Protein AF-A0A2G3K048-F1 (afdb_monomer_lite)

Sequence (133 aa):
MQGSTDQIQDTGKAQRQYGLIRHYTYLNGDPCLVIRPAVPRLGATAFAVRQDDIWRWRTDVEDVRMVAHAAIKAANVLRLDPTPQTWTQIITVIQDGLDELHTMPPAPKEKRQVVGALEVIANGRRFSKDIYQ

pLDDT: mean 84.22, std 15.59, range [30.95, 96.94]

Structure (mmCIF, N/CA/C/O backbone):
data_AF-A0A2G3K048-F1
#
_entry.id   AF-A0A2G3K048-F1
#
loop_
_atom_site.group_PDB
_atom_site.id
_atom_site.type_symbol
_atom_site.label_atom_id
_atom_site.label_alt_id
_atom_site.label_comp_id
_atom_site.label_asym_id
_atom_site.label_entity_id
_atom_site.label_seq_id
_atom_site.pdbx_PDB_ins_code
_atom_site.Cartn_x
_atom_site.Cartn_y
_atom_site.Cartn_z
_atom_site.occupancy
_atom_site.B_iso_or_equiv
_atom_site.auth_seq_id
_atom_site.auth_comp_id
_atom_site.auth_asym_id
_atom_site.auth_atom_id
_atom_site.pdbx_PDB_model_num
ATOM 1 N N . MET A 1 1 ? -3.244 -26.816 -16.967 1.00 34.56 1 MET A N 1
ATOM 2 C CA . MET A 1 1 ? -3.634 -25.448 -16.566 1.00 34.56 1 MET A CA 1
ATOM 3 C C . MET A 1 1 ? -2.694 -25.014 -15.455 1.00 34.56 1 MET A C 1
ATOM 5 O O . MET A 1 1 ? -2.902 -25.396 -14.314 1.00 34.56 1 MET A O 1
ATOM 9 N N . GLN A 1 2 ? -1.593 -24.348 -15.801 1.00 30.95 2 GLN A N 1
ATOM 10 C CA . GLN A 1 2 ? -0.678 -23.772 -14.813 1.00 30.95 2 GLN A CA 1
ATOM 11 C C . GLN A 1 2 ? -1.227 -22.405 -14.428 1.00 30.95 2 GLN A C 1
ATOM 13 O O . GLN A 1 2 ? -1.381 -21.540 -15.286 1.00 30.95 2 GLN A O 1
ATOM 18 N N . GLY A 1 3 ? -1.599 -22.265 -13.156 1.00 33.00 3 GLY A N 1
ATOM 19 C CA . GLY A 1 3 ? -1.935 -20.976 -12.579 1.00 33.00 3 GLY A CA 1
ATOM 20 C C . GLY A 1 3 ? -0.708 -20.081 -12.660 1.00 33.00 3 GLY A C 1
ATOM 21 O O . GLY A 1 3 ? 0.359 -20.443 -12.169 1.00 33.00 3 GLY A O 1
ATOM 22 N N . SER A 1 4 ? -0.863 -18.941 -13.319 1.00 33.28 4 SER A N 1
ATOM 23 C CA . SER A 1 4 ? 0.033 -17.804 -13.192 1.00 33.28 4 SER A CA 1
ATOM 24 C C . SER A 1 4 ? -0.046 -17.333 -11.744 1.00 33.28 4 SER A C 1
ATOM 26 O O . SER A 1 4 ? -0.945 -16.591 -11.358 1.00 33.28 4 SER A O 1
ATOM 28 N N . THR A 1 5 ? 0.841 -17.868 -10.911 1.00 41.69 5 THR A N 1
ATOM 29 C CA . THR A 1 5 ? 1.112 -17.321 -9.589 1.00 41.69 5 THR A CA 1
ATOM 30 C C . THR A 1 5 ? 1.730 -15.954 -9.834 1.00 41.69 5 THR A C 1
ATOM 32 O O . THR A 1 5 ? 2.894 -15.890 -10.224 1.00 41.69 5 THR A O 1
ATOM 35 N N . ASP A 1 6 ? 0.942 -14.888 -9.681 1.00 43.56 6 ASP A N 1
ATOM 36 C CA . ASP A 1 6 ? 1.437 -13.510 -9.662 1.00 43.56 6 ASP A CA 1
ATOM 37 C C . ASP A 1 6 ? 2.575 -13.449 -8.639 1.00 43.56 6 ASP A C 1
ATOM 39 O O . ASP A 1 6 ? 2.352 -13.476 -7.424 1.00 43.56 6 ASP A O 1
ATOM 43 N N . GLN A 1 7 ? 3.818 -13.489 -9.122 1.00 45.97 7 GLN A N 1
ATOM 44 C CA . GLN A 1 7 ? 4.982 -13.449 -8.255 1.00 45.97 7 GLN A CA 1
ATOM 45 C C . GLN A 1 7 ? 5.124 -12.024 -7.734 1.00 45.97 7 GLN A C 1
ATOM 47 O O . GLN A 1 7 ? 5.547 -11.118 -8.444 1.00 45.97 7 GLN A O 1
ATOM 52 N N . ILE A 1 8 ? 4.744 -11.841 -6.473 1.00 53.62 8 ILE A N 1
ATOM 53 C CA . ILE A 1 8 ? 4.979 -10.621 -5.707 1.00 53.62 8 ILE A CA 1
ATOM 54 C C . ILE A 1 8 ? 6.490 -10.536 -5.455 1.00 53.62 8 ILE A C 1
ATOM 56 O O . ILE A 1 8 ? 7.019 -11.195 -4.559 1.00 53.62 8 ILE A O 1
ATOM 60 N N . GLN A 1 9 ? 7.204 -9.767 -6.275 1.00 54.72 9 GLN A N 1
ATOM 61 C CA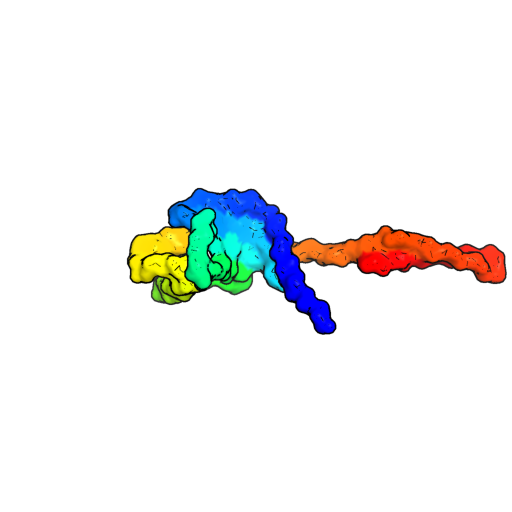 . GLN A 1 9 ? 8.623 -9.486 -6.061 1.00 54.72 9 GLN A CA 1
ATOM 62 C C . GLN A 1 9 ? 8.741 -8.357 -5.029 1.00 54.72 9 GLN A C 1
ATOM 64 O O . GLN A 1 9 ? 8.478 -7.201 -5.353 1.00 54.72 9 GLN A O 1
ATOM 69 N N . ASP A 1 10 ? 9.040 -8.684 -3.769 1.00 58.44 10 ASP A N 1
ATOM 70 C CA . ASP A 1 10 ? 9.205 -7.693 -2.694 1.00 58.44 10 ASP A CA 1
ATOM 71 C C . ASP A 1 10 ? 10.516 -6.921 -2.898 1.00 58.44 10 ASP A C 1
ATOM 73 O O . ASP A 1 10 ? 11.603 -7.506 -2.920 1.00 58.44 10 ASP A O 1
ATOM 77 N N . THR A 1 11 ? 10.413 -5.611 -3.103 1.00 61.44 11 THR A N 1
ATOM 78 C CA . THR A 1 11 ? 11.558 -4.740 -3.398 1.00 61.44 11 THR A CA 1
ATOM 79 C C . THR A 1 11 ? 12.064 -3.962 -2.188 1.00 61.44 11 THR A C 1
ATOM 81 O O . THR A 1 11 ? 13.068 -3.261 -2.318 1.00 61.44 11 THR A O 1
ATOM 84 N N . GLY A 1 12 ? 11.410 -4.049 -1.021 1.00 62.88 12 GLY A N 1
ATOM 85 C CA . GLY A 1 12 ? 11.693 -3.166 0.116 1.00 62.88 12 GLY A CA 1
ATOM 86 C C . GLY A 1 12 ? 11.685 -3.847 1.485 1.00 62.88 12 GLY A C 1
ATOM 87 O O . GLY A 1 12 ? 11.224 -4.968 1.668 1.00 62.88 12 GLY A O 1
ATOM 88 N N . LYS A 1 13 ? 12.194 -3.145 2.508 1.00 75.56 13 LYS A N 1
ATOM 89 C CA . LYS A 1 13 ? 12.013 -3.575 3.903 1.00 75.56 13 LYS A CA 1
ATOM 90 C C . LYS A 1 13 ? 10.569 -3.315 4.312 1.00 75.56 13 LYS A C 1
ATOM 92 O O . LYS A 1 13 ? 10.138 -2.166 4.343 1.00 75.56 13 LYS A O 1
ATOM 97 N N . ALA A 1 14 ? 9.854 -4.367 4.695 1.00 86.31 14 ALA A N 1
ATOM 98 C CA . ALA A 1 14 ? 8.527 -4.235 5.275 1.00 86.31 14 ALA A CA 1
ATOM 99 C C . ALA A 1 14 ? 8.556 -3.332 6.526 1.00 86.31 14 ALA A C 1
ATOM 101 O O . ALA A 1 14 ? 9.335 -3.556 7.457 1.00 86.31 14 ALA A O 1
ATOM 102 N N . GLN A 1 15 ? 7.689 -2.324 6.558 1.00 92.25 15 GLN A N 1
ATOM 103 C CA . GLN A 1 15 ? 7.535 -1.389 7.669 1.00 92.25 15 GLN A CA 1
ATOM 104 C C . GLN A 1 15 ? 6.233 -1.670 8.412 1.00 92.25 15 GLN A C 1
ATOM 106 O O . GLN A 1 15 ? 5.210 -1.978 7.801 1.00 92.25 15 GLN A O 1
ATOM 111 N N . ARG A 1 16 ? 6.260 -1.581 9.744 1.00 94.06 16 ARG A N 1
ATOM 112 C CA . ARG A 1 16 ? 5.095 -1.849 10.593 1.00 94.06 16 ARG A CA 1
ATOM 113 C C . ARG A 1 16 ? 4.634 -0.572 11.286 1.00 94.06 16 ARG A C 1
ATOM 115 O O . ARG A 1 16 ? 5.413 0.040 12.009 1.00 94.06 16 ARG A O 1
ATOM 122 N N . GLN A 1 17 ? 3.360 -0.228 11.132 1.00 95.31 17 GLN A N 1
ATOM 123 C CA . GLN A 1 17 ? 2.751 0.978 11.700 1.00 95.31 17 GLN A CA 1
ATOM 124 C C . GLN A 1 17 ? 1.264 0.720 11.979 1.00 95.31 17 GLN A C 1
ATOM 126 O O . GLN A 1 17 ? 0.594 0.078 11.178 1.00 95.31 17 GLN A O 1
ATOM 131 N N . TYR A 1 18 ? 0.746 1.150 13.136 1.00 95.81 18 TYR A N 1
ATOM 132 C CA . TYR A 1 18 ? -0.668 0.977 13.540 1.00 95.81 18 TYR A CA 1
ATOM 133 C C . TYR A 1 18 ? -1.231 -0.454 13.404 1.00 95.81 18 TYR A C 1
ATOM 135 O O . TYR A 1 18 ? -2.405 -0.657 13.117 1.00 95.81 18 TYR A O 1
ATOM 143 N N . GLY A 1 19 ? -0.392 -1.478 13.593 1.00 94.88 19 GLY A N 1
ATOM 144 C CA . GLY A 1 19 ? -0.812 -2.874 13.415 1.00 94.88 19 GLY A CA 1
ATOM 145 C C . GLY A 1 19 ? -0.970 -3.310 11.952 1.00 94.88 19 GLY A C 1
ATOM 146 O O . GLY A 1 19 ? -1.433 -4.424 11.707 1.00 94.88 19 GLY A O 1
ATOM 147 N N . LEU A 1 20 ? -0.536 -2.487 11.000 1.00 96.81 20 LEU A N 1
ATOM 148 C CA . LEU A 1 20 ? -0.407 -2.793 9.580 1.00 96.81 20 LEU A CA 1
ATOM 149 C C . LEU A 1 20 ? 1.061 -3.010 9.215 1.00 96.81 20 LEU A C 1
ATOM 151 O O . LEU A 1 20 ? 1.965 -2.465 9.848 1.00 96.81 20 LEU A O 1
ATOM 155 N N . ILE A 1 21 ? 1.282 -3.827 8.194 1.00 95.81 21 ILE A N 1
ATOM 156 C CA . ILE A 1 21 ? 2.563 -3.987 7.516 1.00 95.81 21 ILE A CA 1
ATOM 157 C C . ILE A 1 21 ? 2.420 -3.391 6.126 1.00 95.81 21 ILE A C 1
ATOM 159 O O . ILE A 1 21 ? 1.494 -3.750 5.401 1.00 95.81 21 ILE A O 1
ATOM 163 N N . ARG A 1 22 ? 3.358 -2.522 5.772 1.00 95.50 22 ARG A N 1
ATOM 164 C CA . ARG A 1 22 ? 3.507 -1.866 4.480 1.00 95.50 22 ARG A CA 1
ATOM 165 C C . ARG A 1 22 ? 4.788 -2.354 3.813 1.00 95.50 22 ARG A C 1
ATOM 167 O O . ARG A 1 22 ? 5.821 -2.428 4.471 1.00 95.50 22 ARG A O 1
ATOM 174 N N . HIS A 1 23 ? 4.726 -2.687 2.536 1.00 94.75 23 HIS A N 1
ATOM 175 C CA . HIS A 1 23 ? 5.889 -3.056 1.728 1.00 94.75 23 HIS A CA 1
ATOM 176 C C . HIS A 1 23 ? 5.635 -2.693 0.265 1.00 94.75 23 HIS A C 1
ATOM 178 O O . HIS A 1 23 ? 4.500 -2.384 -0.106 1.00 94.75 23 HIS A O 1
ATOM 184 N N . TYR A 1 24 ? 6.688 -2.728 -0.544 1.00 94.44 24 TYR A N 1
ATOM 185 C CA . TYR A 1 24 ? 6.636 -2.365 -1.954 1.00 94.44 24 TYR A CA 1
ATOM 186 C C . TYR A 1 24 ? 6.891 -3.587 -2.815 1.00 94.44 24 TYR A C 1
ATOM 188 O O . TYR A 1 24 ? 7.736 -4.421 -2.497 1.00 94.44 24 TYR A O 1
ATOM 196 N N . THR A 1 25 ? 6.159 -3.692 -3.911 1.00 92.81 25 THR A N 1
ATOM 197 C CA . THR A 1 25 ? 6.282 -4.815 -4.831 1.00 92.81 25 THR A CA 1
ATOM 198 C C . THR A 1 25 ? 5.850 -4.416 -6.232 1.00 92.81 25 THR A C 1
ATOM 200 O O . THR A 1 25 ? 5.385 -3.298 -6.449 1.00 92.81 25 THR A O 1
ATOM 203 N N . TYR A 1 26 ? 5.968 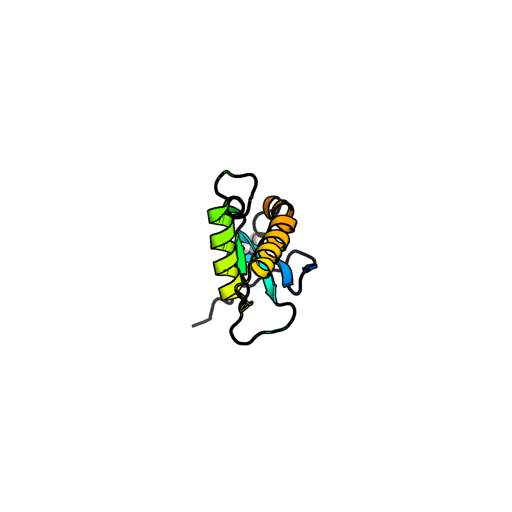-5.341 -7.175 1.00 91.00 26 TYR A N 1
ATOM 204 C CA . TYR A 1 26 ? 5.387 -5.218 -8.500 1.00 91.00 26 TYR A CA 1
ATOM 205 C C . TYR A 1 26 ? 4.187 -6.151 -8.628 1.00 91.00 26 TYR A C 1
ATOM 207 O O . TYR A 1 26 ? 4.298 -7.347 -8.362 1.00 91.00 26 TYR A O 1
ATOM 215 N N . LEU A 1 27 ? 3.052 -5.617 -9.073 1.00 87.25 27 LEU A N 1
ATOM 216 C CA . LEU A 1 27 ? 1.899 -6.415 -9.488 1.00 87.25 27 LEU A CA 1
ATOM 217 C C . LEU A 1 27 ? 1.778 -6.296 -11.003 1.00 87.25 27 LEU A C 1
ATOM 219 O O . LEU A 1 27 ? 1.575 -5.202 -11.517 1.00 87.25 27 LEU A O 1
ATOM 223 N N . ASN A 1 28 ? 1.940 -7.407 -11.724 1.00 85.31 28 ASN A N 1
ATOM 224 C CA . ASN A 1 28 ? 1.942 -7.428 -13.195 1.00 85.31 28 ASN A CA 1
ATOM 225 C C . ASN A 1 28 ? 2.951 -6.460 -13.842 1.00 85.31 28 ASN A C 1
ATOM 227 O O . ASN A 1 28 ? 2.735 -5.972 -14.946 1.00 85.31 28 ASN A O 1
ATOM 231 N N . GLY A 1 29 ? 4.066 -6.195 -13.157 1.00 84.25 29 GLY A N 1
ATOM 232 C CA . GLY A 1 29 ? 5.101 -5.264 -13.609 1.00 84.25 29 GLY A CA 1
ATOM 233 C C . GLY A 1 29 ? 4.918 -3.816 -13.138 1.00 84.25 29 GLY A C 1
ATOM 234 O O . GLY A 1 29 ? 5.866 -3.035 -13.238 1.00 84.25 29 GLY A O 1
ATOM 235 N N . ASP A 1 30 ? 3.759 -3.479 -12.567 1.00 89.12 30 ASP A N 1
ATOM 236 C CA . ASP A 1 30 ? 3.455 -2.131 -12.084 1.00 89.12 30 ASP A CA 1
ATOM 237 C C . ASP A 1 30 ? 3.903 -1.954 -10.626 1.00 89.12 30 ASP A C 1
ATOM 239 O O . ASP A 1 30 ? 3.564 -2.794 -9.780 1.00 89.12 30 ASP A O 1
ATOM 243 N N . PRO A 1 31 ? 4.620 -0.866 -10.283 1.00 94.38 31 PRO A N 1
ATOM 244 C CA . PRO A 1 31 ? 5.008 -0.592 -8.905 1.00 94.38 31 PRO A CA 1
ATOM 245 C C . PRO A 1 31 ? 3.782 -0.397 -8.012 1.00 94.38 31 PRO A C 1
ATOM 247 O O . PRO A 1 31 ? 2.842 0.335 -8.343 1.00 94.38 31 PRO A O 1
ATOM 250 N N . CYS A 1 32 ? 3.794 -1.065 -6.864 1.00 95.56 32 CYS A N 1
ATOM 251 C CA . CYS A 1 32 ? 2.679 -1.118 -5.935 1.00 95.56 32 CYS A CA 1
ATOM 252 C C . CYS A 1 32 ? 3.148 -0.981 -4.487 1.00 95.56 32 CYS A C 1
ATOM 254 O O . CYS A 1 32 ? 4.078 -1.655 -4.043 1.00 95.56 32 CYS A O 1
ATOM 256 N N . LEU A 1 33 ? 2.416 -0.175 -3.724 1.00 96.38 33 LEU A N 1
ATOM 257 C CA . LEU A 1 33 ? 2.457 -0.151 -2.271 1.00 96.38 33 LEU A CA 1
ATOM 258 C C . LEU A 1 33 ? 1.400 -1.109 -1.734 1.00 96.38 33 LEU A C 1
ATOM 260 O O . LEU A 1 33 ? 0.212 -0.937 -2.001 1.00 96.38 33 LEU A O 1
ATOM 264 N N . VAL A 1 34 ? 1.808 -2.097 -0.947 1.00 96.31 34 VAL A N 1
ATOM 265 C CA . VAL A 1 34 ? 0.900 -3.107 -0.404 1.00 96.31 34 VAL A CA 1
ATOM 266 C C . VAL A 1 34 ? 0.852 -3.010 1.113 1.00 96.31 34 VAL A C 1
ATOM 268 O O . VAL A 1 34 ? 1.877 -3.110 1.796 1.00 96.31 34 VAL A O 1
ATOM 271 N N . ILE A 1 35 ? -0.362 -2.875 1.648 1.00 96.81 35 ILE A N 1
ATOM 272 C CA . ILE A 1 35 ? -0.637 -2.929 3.083 1.00 96.81 35 ILE A CA 1
ATOM 273 C C . ILE A 1 35 ? -1.409 -4.197 3.450 1.00 96.81 35 ILE A C 1
ATOM 275 O O . ILE A 1 35 ? -2.270 -4.670 2.708 1.00 96.81 35 ILE A O 1
ATOM 279 N N . ARG A 1 36 ? -1.116 -4.755 4.623 1.00 95.88 36 ARG A N 1
ATOM 280 C CA . ARG A 1 36 ? -1.820 -5.917 5.187 1.00 95.88 36 ARG A CA 1
ATOM 281 C C . ARG A 1 36 ? -1.832 -5.870 6.715 1.00 95.88 36 ARG A C 1
ATOM 283 O O . ARG A 1 36 ? -0.960 -5.224 7.296 1.00 95.88 36 ARG A O 1
ATOM 290 N N . PRO A 1 37 ? -2.747 -6.576 7.398 1.00 96.44 37 PRO A N 1
ATOM 291 C CA . PRO A 1 37 ? -2.696 -6.689 8.850 1.00 96.44 37 PRO A CA 1
ATOM 292 C C . PRO A 1 37 ? -1.387 -7.348 9.309 1.00 96.44 37 PRO A C 1
ATOM 294 O O . PRO A 1 37 ? -0.918 -8.321 8.711 1.00 96.44 37 PRO A O 1
ATOM 297 N N . ALA A 1 38 ? -0.792 -6.831 10.385 1.00 94.88 38 ALA A N 1
ATOM 298 C CA . ALA A 1 38 ? 0.405 -7.421 10.981 1.00 94.88 38 ALA A CA 1
ATOM 299 C C . ALA A 1 38 ? 0.112 -8.767 11.657 1.00 94.88 38 ALA A C 1
ATOM 301 O O . ALA A 1 38 ? 0.981 -9.632 11.713 1.00 94.88 38 ALA A O 1
ATOM 302 N N . VAL A 1 39 ? -1.111 -8.930 12.164 1.00 93.12 39 VAL A N 1
ATOM 303 C CA . VAL A 1 39 ? -1.621 -10.183 12.724 1.00 93.12 39 VAL A CA 1
ATOM 304 C C . VAL A 1 39 ? -2.631 -10.763 11.733 1.00 93.12 39 VAL A C 1
ATOM 306 O O . VAL A 1 39 ? -3.531 -10.023 11.327 1.00 93.12 39 VAL A O 1
ATOM 309 N N . PRO A 1 40 ? -2.514 -12.044 11.339 1.00 89.69 40 PRO A N 1
ATOM 310 C CA . PRO A 1 40 ? -3.470 -12.682 10.441 1.00 89.69 40 PRO A CA 1
ATOM 311 C C . PRO A 1 40 ? -4.914 -12.545 10.934 1.00 89.69 40 PRO A C 1
ATOM 313 O O . PRO A 1 40 ? -5.205 -12.748 12.112 1.00 89.69 40 PRO A O 1
ATOM 316 N N . ARG A 1 41 ? -5.824 -12.213 10.016 1.00 91.62 41 ARG A N 1
ATOM 317 C CA . ARG A 1 41 ? -7.269 -12.113 10.255 1.00 91.62 41 ARG A CA 1
ATOM 318 C C . ARG A 1 41 ? -7.999 -12.975 9.231 1.00 91.62 41 ARG A C 1
ATOM 320 O O . ARG A 1 41 ? -7.654 -12.950 8.050 1.00 91.62 41 ARG A O 1
ATOM 327 N N . LEU A 1 42 ? -9.002 -13.735 9.670 1.00 92.38 42 LEU A N 1
ATOM 328 C CA . LEU A 1 42 ? -9.766 -14.609 8.779 1.00 92.38 42 LEU A CA 1
ATOM 329 C C . LEU A 1 42 ? -10.483 -13.782 7.701 1.00 92.38 42 LEU A C 1
ATOM 331 O O . LEU A 1 42 ? -11.211 -12.842 8.011 1.00 92.38 42 LEU A O 1
ATOM 335 N N . GLY A 1 43 ? -10.265 -14.134 6.433 1.00 90.69 43 GLY A N 1
ATOM 336 C CA . GLY A 1 43 ? -10.888 -13.453 5.294 1.00 90.69 43 GLY A CA 1
ATOM 337 C C . GLY A 1 43 ? -10.383 -12.029 5.036 1.00 90.69 43 GLY A C 1
ATOM 338 O O . GLY A 1 43 ? -11.003 -11.320 4.241 1.00 90.69 43 GLY A O 1
ATOM 339 N N . ALA A 1 44 ? -9.306 -11.601 5.704 1.00 93.56 44 ALA A N 1
ATOM 340 C CA . ALA A 1 44 ? -8.571 -10.399 5.333 1.00 93.56 44 ALA A CA 1
ATOM 341 C C . ALA A 1 44 ? -7.617 -10.710 4.184 1.00 93.56 44 ALA A C 1
ATOM 343 O O . ALA A 1 44 ? -6.980 -11.763 4.159 1.00 93.56 44 ALA A O 1
ATOM 344 N N . THR A 1 45 ? -7.492 -9.768 3.260 1.00 92.75 45 THR A N 1
ATOM 345 C CA . THR A 1 45 ? -6.479 -9.813 2.206 1.00 92.75 45 THR A CA 1
ATOM 346 C C . THR A 1 45 ? -5.704 -8.503 2.176 1.00 92.75 45 THR A C 1
ATOM 348 O O . THR A 1 45 ? -6.090 -7.523 2.818 1.00 92.75 45 THR A O 1
ATOM 351 N N . ALA A 1 46 ? -4.569 -8.505 1.489 1.00 94.50 46 ALA A N 1
ATOM 352 C CA . ALA A 1 46 ? -3.773 -7.306 1.316 1.00 94.50 46 ALA A CA 1
ATOM 353 C C . ALA A 1 46 ? -4.514 -6.285 0.438 1.00 94.50 46 ALA A C 1
ATOM 355 O O . ALA A 1 46 ? -5.303 -6.643 -0.438 1.00 94.50 46 ALA A O 1
ATOM 356 N N . PHE A 1 47 ? -4.240 -5.008 0.669 1.00 96.44 47 PHE A N 1
ATOM 357 C CA . PHE A 1 47 ? -4.727 -3.912 -0.152 1.00 96.44 47 PHE A CA 1
ATOM 358 C C . PHE A 1 47 ? -3.539 -3.259 -0.856 1.00 96.44 47 PHE A C 1
ATOM 360 O O . PHE A 1 47 ? -2.550 -2.920 -0.206 1.00 96.44 47 PHE A O 1
ATOM 367 N N . ALA A 1 48 ? -3.635 -3.099 -2.174 1.00 95.75 48 ALA A N 1
ATOM 368 C CA . ALA A 1 48 ? -2.572 -2.551 -3.004 1.00 95.75 48 ALA A CA 1
ATOM 369 C C . ALA A 1 48 ? -2.962 -1.178 -3.563 1.00 95.75 48 ALA A C 1
ATOM 371 O O . ALA A 1 48 ? -4.079 -0.983 -4.045 1.00 95.75 48 ALA A O 1
ATOM 372 N N . VAL A 1 49 ? -2.016 -0.245 -3.529 1.00 96.44 49 VAL A N 1
ATOM 373 C CA . VAL A 1 49 ? -2.072 1.050 -4.206 1.00 96.44 49 VAL A CA 1
ATOM 374 C C . VAL A 1 49 ? -1.042 1.016 -5.323 1.00 96.44 49 VAL A C 1
ATOM 376 O O . VAL A 1 49 ? 0.150 0.873 -5.058 1.00 96.44 49 VAL A O 1
ATOM 379 N N . ARG A 1 50 ? -1.499 1.125 -6.570 1.00 94.94 50 ARG A N 1
ATOM 380 C CA . ARG A 1 50 ? -0.612 1.210 -7.736 1.00 94.94 50 ARG A CA 1
ATOM 381 C C . ARG A 1 50 ? -0.033 2.616 -7.852 1.00 94.94 50 ARG A C 1
ATOM 383 O O . ARG A 1 50 ? -0.689 3.578 -7.450 1.00 94.94 50 ARG A O 1
ATOM 390 N N . GLN A 1 51 ? 1.148 2.741 -8.448 1.00 94.88 51 GLN A N 1
ATOM 391 C CA . GLN A 1 51 ? 1.802 4.033 -8.686 1.00 94.88 51 GLN A CA 1
ATOM 392 C C . GLN A 1 51 ? 0.896 5.025 -9.445 1.00 94.88 51 GLN A C 1
ATOM 394 O O . GLN A 1 51 ? 0.784 6.185 -9.053 1.00 94.88 51 GLN A O 1
ATOM 399 N N . ASP A 1 52 ? 0.144 4.553 -10.443 1.00 93.00 52 ASP A N 1
ATOM 400 C CA . ASP A 1 52 ? -0.813 5.376 -11.207 1.00 93.00 52 ASP A CA 1
ATOM 401 C C . ASP A 1 52 ? -2.019 5.868 -10.387 1.00 93.00 52 ASP A C 1
ATOM 403 O O . ASP A 1 52 ? -2.734 6.781 -10.801 1.00 93.00 52 ASP A O 1
ATOM 407 N N . ASP A 1 53 ? -2.269 5.271 -9.220 1.00 92.81 53 ASP A N 1
ATOM 408 C CA . ASP A 1 53 ? -3.392 5.589 -8.336 1.00 92.81 53 ASP A CA 1
ATOM 409 C C . ASP A 1 53 ? -2.969 6.445 -7.119 1.00 92.81 53 ASP A C 1
ATOM 411 O O . ASP A 1 53 ? -3.804 6.731 -6.257 1.00 92.81 53 ASP A O 1
ATOM 415 N N . ILE A 1 54 ? -1.707 6.906 -7.049 1.00 92.94 54 ILE A N 1
ATOM 416 C CA . ILE A 1 54 ? -1.174 7.751 -5.954 1.00 92.94 54 ILE A CA 1
ATOM 417 C C . ILE A 1 54 ? -2.050 8.982 -5.701 1.00 92.94 54 ILE A C 1
ATOM 419 O O . ILE A 1 54 ? -2.329 9.330 -4.553 1.00 92.94 54 ILE A O 1
ATOM 423 N N . TRP A 1 55 ? -2.523 9.630 -6.768 1.00 88.88 55 TRP A N 1
ATOM 424 C CA . TRP A 1 55 ? -3.331 10.850 -6.692 1.00 88.88 55 TRP A CA 1
ATOM 425 C C . TRP A 1 55 ? -4.611 10.678 -5.860 1.00 88.88 55 TRP A C 1
ATOM 427 O O . TRP A 1 55 ? -5.082 11.644 -5.268 1.00 88.88 55 TRP A O 1
ATOM 437 N N . ARG A 1 56 ? -5.150 9.454 -5.748 1.00 89.62 56 ARG A N 1
ATOM 438 C CA . ARG A 1 56 ? -6.355 9.154 -4.948 1.00 89.62 56 ARG A CA 1
ATOM 439 C C . ARG A 1 56 ? -6.126 9.214 -3.443 1.00 89.62 56 ARG A C 1
ATOM 441 O O . ARG A 1 56 ? -7.096 9.219 -2.690 1.00 89.62 56 ARG A O 1
ATOM 448 N N . TRP A 1 57 ? -4.868 9.194 -3.017 1.00 91.44 57 TRP A N 1
ATOM 449 C CA . TRP A 1 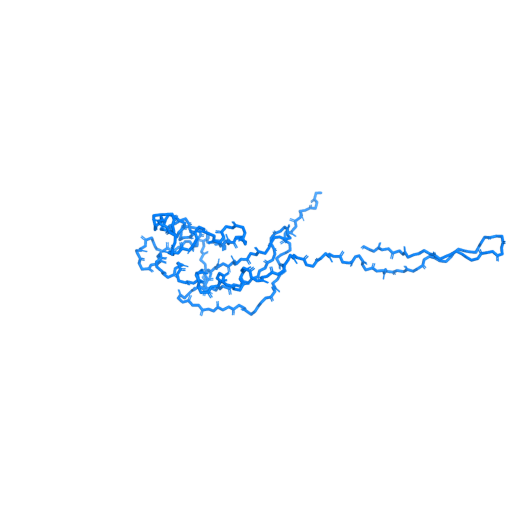57 ? -4.455 9.130 -1.614 1.00 91.44 57 TRP A CA 1
ATOM 450 C C . TRP A 1 57 ? -3.814 10.424 -1.120 1.00 91.44 57 TRP A C 1
ATOM 452 O O . TRP A 1 57 ? -3.515 10.559 0.067 1.00 91.44 57 TRP A O 1
ATOM 462 N N . ARG A 1 58 ? -3.632 11.388 -2.019 1.00 85.38 58 ARG A N 1
ATOM 463 C CA . ARG A 1 58 ? -3.098 12.707 -1.719 1.00 85.38 58 ARG A CA 1
ATOM 464 C C . ARG A 1 58 ? -4.190 13.600 -1.125 1.00 85.38 58 ARG A C 1
ATOM 466 O O . ARG A 1 58 ? -5.233 13.805 -1.735 1.00 85.38 58 ARG A O 1
ATOM 473 N N . THR A 1 59 ? -3.963 14.109 0.084 1.00 76.62 59 THR A N 1
ATOM 474 C CA . THR A 1 59 ? -4.900 15.003 0.798 1.00 76.62 59 THR A CA 1
ATOM 475 C C . THR A 1 59 ? -4.689 16.483 0.498 1.00 76.62 59 THR A C 1
ATOM 477 O O . THR A 1 59 ? -5.481 17.301 0.950 1.00 76.62 59 THR A O 1
ATOM 480 N N . ASP A 1 60 ? -3.635 16.835 -0.240 1.00 76.12 60 ASP A N 1
ATOM 481 C CA . ASP A 1 60 ? -3.408 18.183 -0.774 1.00 76.12 60 ASP A CA 1
ATOM 482 C C . ASP A 1 60 ? -4.240 18.466 -2.041 1.00 76.12 60 ASP A C 1
ATOM 484 O O . ASP A 1 60 ? -4.254 19.592 -2.530 1.00 76.12 60 ASP A O 1
ATOM 488 N N . VAL A 1 61 ? -4.964 17.463 -2.551 1.00 63.00 61 VAL A N 1
ATOM 489 C CA . VAL A 1 61 ? -5.902 17.576 -3.676 1.00 63.00 61 VAL A CA 1
ATOM 490 C C . VAL A 1 61 ? -7.319 17.833 -3.144 1.00 63.00 61 VAL A C 1
ATOM 492 O O . VAL A 1 61 ? -7.713 17.275 -2.123 1.00 63.00 61 VAL A O 1
ATOM 495 N N . GLU A 1 62 ? -8.100 18.663 -3.843 1.00 61.28 62 GLU A N 1
ATOM 496 C CA . GLU A 1 62 ? -9.363 19.271 -3.375 1.00 61.28 62 GLU A CA 1
ATOM 497 C C . GLU A 1 62 ? -10.481 18.305 -2.909 1.00 61.28 62 GLU A C 1
ATOM 499 O O . GLU A 1 62 ? -11.455 18.764 -2.310 1.00 61.28 62 GLU A O 1
ATOM 504 N N . ASP A 1 63 ? -10.379 16.984 -3.118 1.00 75.56 63 ASP A N 1
ATOM 505 C CA . ASP A 1 63 ? -11.445 16.032 -2.766 1.00 75.56 63 ASP A CA 1
ATOM 506 C C . ASP A 1 63 ? -11.065 15.030 -1.664 1.00 75.56 63 ASP A C 1
ATOM 508 O O . ASP A 1 63 ? -10.855 13.834 -1.885 1.00 75.56 63 ASP A O 1
ATOM 512 N N . VAL A 1 64 ? -11.080 15.512 -0.419 1.00 79.69 64 VAL A N 1
ATOM 513 C CA . VAL A 1 64 ? -10.898 14.706 0.807 1.00 79.69 64 VAL A CA 1
ATOM 514 C C . VAL A 1 64 ? -11.876 13.520 0.882 1.00 79.69 64 VAL A C 1
ATOM 516 O O . VAL A 1 64 ? -11.569 12.485 1.483 1.00 79.69 64 VAL A O 1
ATOM 519 N N . ARG A 1 65 ? -13.050 13.619 0.241 1.00 84.75 65 ARG A N 1
ATOM 520 C CA . ARG A 1 65 ? -14.044 12.533 0.236 1.00 84.75 65 ARG A CA 1
ATOM 521 C C . ARG A 1 65 ? -13.537 11.324 -0.540 1.00 84.75 65 ARG A C 1
ATOM 523 O O . ARG A 1 65 ? -13.834 10.197 -0.147 1.00 84.75 65 ARG A O 1
ATOM 530 N N . MET A 1 66 ? -12.741 11.524 -1.592 1.00 86.94 66 MET A N 1
ATOM 531 C CA . MET A 1 66 ? -12.155 10.418 -2.355 1.00 86.94 66 MET A CA 1
ATOM 532 C C . MET A 1 66 ? -11.212 9.577 -1.497 1.00 86.94 66 MET A C 1
ATOM 534 O O . MET A 1 66 ? -11.334 8.348 -1.483 1.00 86.94 66 MET A O 1
ATOM 538 N N . VAL A 1 67 ? -10.338 10.236 -0.733 1.00 90.94 67 VAL A N 1
ATOM 539 C CA . VAL A 1 67 ? -9.399 9.575 0.185 1.00 90.94 67 VAL A CA 1
ATOM 540 C C . VAL A 1 67 ? -10.168 8.786 1.248 1.00 90.94 67 VAL A C 1
ATOM 542 O O . VAL A 1 67 ? -9.880 7.612 1.487 1.00 90.94 67 VAL A O 1
ATOM 545 N N . ALA A 1 68 ? -11.211 9.384 1.832 1.00 89.75 68 ALA A N 1
ATOM 546 C CA . ALA A 1 68 ? -12.061 8.710 2.812 1.00 89.75 68 ALA A CA 1
ATOM 547 C C . ALA A 1 68 ? -12.752 7.465 2.223 1.00 89.75 68 ALA A C 1
ATOM 549 O O . ALA A 1 68 ? -12.721 6.388 2.823 1.00 89.75 68 ALA A O 1
ATOM 550 N N . HIS A 1 69 ? -13.323 7.566 1.018 1.00 90.88 69 HIS A N 1
ATOM 551 C CA . HIS A 1 69 ? -13.935 6.424 0.333 1.00 90.88 69 HIS A CA 1
ATOM 552 C C . HIS A 1 69 ? -12.926 5.306 0.031 1.00 90.88 69 HIS A C 1
ATOM 554 O O . HIS A 1 69 ? -13.268 4.124 0.147 1.00 90.88 69 HIS A O 1
ATOM 560 N N . ALA A 1 70 ? -11.692 5.652 -0.342 1.00 92.88 70 ALA A N 1
ATOM 561 C CA . ALA A 1 70 ? -10.626 4.681 -0.562 1.00 92.88 70 ALA A CA 1
ATOM 562 C C . ALA A 1 70 ? -10.222 3.979 0.747 1.00 92.88 70 ALA A C 1
ATOM 564 O O . ALA A 1 70 ? -10.105 2.751 0.773 1.00 92.88 70 ALA A O 1
ATOM 565 N N . ALA A 1 71 ? -10.115 4.724 1.851 1.00 94.88 71 ALA A N 1
ATOM 566 C CA . ALA A 1 71 ? -9.806 4.185 3.174 1.00 94.88 71 ALA A CA 1
ATOM 567 C C . ALA A 1 71 ? -10.890 3.225 3.692 1.00 94.88 71 ALA A C 1
ATOM 569 O O . ALA A 1 71 ? -10.564 2.166 4.227 1.00 94.88 71 ALA A O 1
ATOM 570 N N . ILE A 1 72 ? -12.172 3.535 3.467 1.00 95.12 72 ILE A N 1
ATOM 571 C CA . ILE A 1 72 ? -13.293 2.641 3.808 1.00 95.12 72 ILE A CA 1
ATOM 572 C C . ILE A 1 72 ? -13.186 1.318 3.037 1.00 95.12 72 ILE A C 1
ATOM 574 O O . ILE A 1 72 ? -13.338 0.240 3.616 1.00 95.12 72 ILE A O 1
ATOM 578 N N . LYS A 1 73 ? -12.889 1.375 1.732 1.00 94.50 73 LYS A N 1
ATOM 579 C CA . LYS A 1 73 ? -12.695 0.166 0.915 1.00 94.50 73 LYS A CA 1
ATOM 580 C C . LYS A 1 73 ? -11.518 -0.665 1.422 1.00 94.50 73 LYS A C 1
ATOM 582 O O . LYS A 1 73 ? -11.666 -1.875 1.585 1.00 94.50 73 LYS A O 1
ATOM 587 N N . ALA A 1 74 ? -10.388 -0.027 1.715 1.00 95.81 74 ALA A N 1
ATOM 588 C CA . ALA A 1 74 ? -9.223 -0.701 2.274 1.00 95.81 74 ALA A CA 1
ATOM 589 C C . ALA A 1 74 ? -9.540 -1.353 3.632 1.00 95.81 74 ALA A C 1
ATOM 591 O O . ALA A 1 74 ? -9.220 -2.523 3.826 1.00 95.81 74 ALA A O 1
ATOM 592 N N . ALA A 1 75 ? -10.243 -0.663 4.536 1.00 96.69 75 ALA A N 1
ATOM 593 C CA . ALA A 1 75 ? -10.642 -1.216 5.833 1.00 96.69 75 ALA A CA 1
ATOM 594 C C . ALA A 1 75 ? -11.483 -2.497 5.688 1.00 96.69 75 ALA A C 1
ATOM 596 O O . ALA A 1 75 ? -11.230 -3.482 6.383 1.00 96.69 75 ALA A O 1
ATOM 597 N N . ASN A 1 76 ? -12.420 -2.517 4.733 1.00 95.88 76 ASN A N 1
ATOM 598 C CA . ASN A 1 76 ? -13.243 -3.694 4.441 1.00 95.88 76 ASN A CA 1
ATOM 599 C C . ASN A 1 76 ? -12.406 -4.879 3.932 1.00 95.88 76 ASN A C 1
ATOM 601 O O . ASN A 1 76 ? -12.602 -6.010 4.379 1.00 95.88 76 ASN A O 1
ATOM 605 N N . VAL A 1 77 ? -11.456 -4.622 3.028 1.00 95.81 77 VAL A N 1
ATOM 606 C CA . VAL A 1 77 ? -10.533 -5.630 2.471 1.00 95.81 77 VAL A CA 1
ATOM 607 C C . VAL A 1 77 ? -9.620 -6.208 3.559 1.00 95.81 77 VAL A C 1
ATOM 609 O O . VAL A 1 77 ? -9.416 -7.422 3.639 1.00 95.81 77 VAL A O 1
ATOM 612 N N . LEU A 1 78 ? -9.130 -5.343 4.447 1.00 96.69 78 LEU A N 1
ATO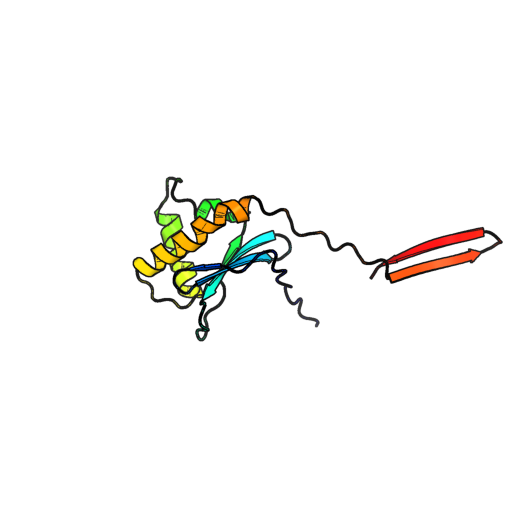M 613 C CA . LEU A 1 78 ? -8.243 -5.688 5.558 1.00 96.69 78 LEU A CA 1
ATOM 614 C C . LEU A 1 78 ? -8.988 -6.294 6.764 1.00 96.69 78 LEU A C 1
ATOM 616 O O . LEU A 1 78 ? -8.342 -6.713 7.727 1.00 96.69 78 LEU A O 1
ATOM 620 N N . ARG A 1 79 ? -10.330 -6.335 6.724 1.00 96.62 79 ARG A N 1
ATOM 621 C CA . ARG A 1 79 ? -11.210 -6.752 7.833 1.00 96.62 79 ARG A CA 1
ATOM 622 C C . ARG A 1 79 ? -10.874 -6.026 9.136 1.00 96.62 79 ARG A C 1
ATOM 624 O O . ARG A 1 79 ? -10.695 -6.651 10.186 1.00 96.62 79 ARG A O 1
ATOM 631 N N . LEU A 1 80 ? -10.734 -4.708 9.049 1.00 95.12 80 LEU A N 1
ATOM 632 C CA . LEU A 1 80 ? -10.568 -3.827 10.202 1.00 95.12 80 LEU A CA 1
ATOM 633 C C . LEU A 1 80 ? -11.908 -3.199 10.574 1.00 95.12 80 LEU A C 1
ATOM 635 O O . LEU A 1 80 ? -12.806 -3.101 9.737 1.00 95.12 80 LEU A O 1
ATOM 639 N N . ASP A 1 81 ? -12.028 -2.759 11.822 1.00 92.94 81 ASP A N 1
ATOM 640 C CA . ASP A 1 81 ? -13.244 -2.100 12.283 1.00 92.94 81 ASP A CA 1
ATOM 641 C C . ASP A 1 81 ? -13.443 -0.787 11.506 1.00 92.94 81 ASP A C 1
ATOM 643 O O . ASP A 1 81 ? -12.493 -0.014 11.357 1.00 92.94 81 ASP A O 1
ATOM 647 N N . PRO A 1 82 ? -14.648 -0.501 10.984 1.00 86.75 82 PRO A N 1
ATOM 648 C CA . PRO A 1 82 ? -14.893 0.662 10.136 1.00 86.75 82 PRO A CA 1
ATOM 649 C C . PRO A 1 82 ? -15.064 1.931 10.985 1.00 86.75 82 PRO A C 1
ATOM 651 O O . PRO A 1 82 ? -16.118 2.562 10.988 1.00 86.75 82 PRO A O 1
ATOM 654 N N . THR A 1 83 ? -14.027 2.285 11.741 1.00 95.25 83 THR A N 1
ATOM 655 C CA . THR A 1 83 ? -14.000 3.476 12.592 1.00 95.25 83 THR A CA 1
ATOM 656 C C . THR A 1 83 ? -13.217 4.607 11.921 1.00 95.25 83 THR A C 1
ATOM 658 O O . THR A 1 83 ? -12.264 4.334 11.184 1.00 95.25 83 THR A O 1
ATOM 661 N N . PRO A 1 84 ? -13.529 5.883 12.222 1.00 93.81 84 PRO A N 1
ATOM 662 C CA . PRO A 1 84 ? -12.740 7.013 11.733 1.00 93.81 84 PRO A CA 1
ATOM 663 C C . PRO A 1 84 ? -11.250 6.895 12.067 1.00 93.81 84 PRO A C 1
ATOM 665 O O . PRO A 1 84 ? -10.407 7.207 11.234 1.00 93.81 84 PRO A O 1
ATOM 668 N N . GLN A 1 85 ? -10.916 6.377 13.254 1.00 95.50 85 GLN A N 1
ATOM 669 C CA . GLN A 1 85 ? -9.528 6.158 13.662 1.00 95.50 85 GLN A CA 1
ATOM 670 C C . GLN A 1 85 ? -8.817 5.159 12.745 1.00 95.50 85 GLN A C 1
ATOM 672 O O . GLN A 1 85 ? -7.696 5.418 12.310 1.00 95.50 85 GLN A O 1
ATOM 677 N N . THR A 1 86 ? -9.465 4.039 12.423 1.00 95.62 86 THR A N 1
ATOM 678 C CA . THR A 1 86 ? -8.925 3.038 11.496 1.00 95.62 86 THR A CA 1
ATOM 679 C C . THR A 1 86 ? -8.707 3.626 10.107 1.00 95.62 86 THR A C 1
ATOM 681 O O . THR A 1 86 ? -7.674 3.368 9.490 1.00 95.62 86 THR A O 1
ATOM 684 N N . TRP A 1 87 ? -9.638 4.443 9.614 1.00 95.19 87 TRP A N 1
ATOM 685 C CA . TRP A 1 87 ? -9.490 5.092 8.310 1.00 95.19 87 TRP A CA 1
ATOM 686 C C . TRP A 1 87 ? -8.316 6.066 8.303 1.00 95.19 87 TRP A C 1
ATOM 688 O O . TRP A 1 87 ? -7.486 5.987 7.403 1.00 95.19 87 TRP A O 1
ATOM 698 N N . THR A 1 88 ? -8.187 6.907 9.333 1.00 94.94 88 THR A N 1
ATOM 699 C CA . THR A 1 88 ? -7.038 7.809 9.487 1.00 94.94 88 THR A CA 1
ATOM 700 C C . THR A 1 88 ? -5.726 7.032 9.516 1.00 94.94 88 THR A C 1
ATOM 702 O O . THR A 1 88 ? -4.802 7.388 8.799 1.00 94.94 88 THR A O 1
ATOM 705 N N . GLN A 1 89 ? -5.651 5.929 10.267 1.00 96.75 89 GLN A N 1
ATOM 706 C CA . GLN A 1 89 ? -4.451 5.089 10.317 1.00 96.75 89 GLN A CA 1
ATOM 707 C C . GLN A 1 89 ? -4.088 4.516 8.945 1.00 96.75 89 GLN A C 1
ATOM 709 O O . GLN A 1 89 ? -2.925 4.578 8.560 1.00 96.75 89 GLN A O 1
ATOM 714 N N . ILE A 1 90 ? -5.064 3.990 8.196 1.00 96.94 90 ILE A N 1
ATOM 715 C CA . ILE A 1 90 ? -4.842 3.493 6.829 1.00 96.94 90 ILE A CA 1
ATOM 716 C C . ILE A 1 90 ? -4.313 4.612 5.930 1.00 96.94 90 ILE A C 1
ATOM 718 O O . ILE A 1 90 ? -3.332 4.401 5.219 1.00 96.94 90 ILE A O 1
ATOM 722 N N . ILE A 1 91 ? -4.949 5.787 5.972 1.00 95.75 91 ILE A N 1
ATOM 723 C CA . ILE A 1 91 ? -4.554 6.949 5.169 1.00 95.75 91 ILE A CA 1
ATOM 724 C C . ILE A 1 91 ? -3.114 7.335 5.495 1.00 95.75 91 ILE A C 1
ATOM 726 O O . ILE A 1 91 ? -2.311 7.431 4.576 1.00 95.75 91 ILE A O 1
ATOM 730 N N . THR A 1 92 ? -2.763 7.464 6.776 1.00 95.69 92 THR A N 1
ATOM 731 C CA . THR A 1 92 ? -1.398 7.791 7.207 1.00 95.69 92 THR A CA 1
ATOM 732 C C . THR A 1 92 ? -0.387 6.749 6.731 1.00 95.69 92 THR A C 1
ATOM 734 O O . THR A 1 92 ? 0.593 7.119 6.096 1.00 95.69 92 THR A O 1
ATOM 737 N N . VAL A 1 93 ? -0.641 5.447 6.938 1.00 96.75 93 VAL A N 1
ATOM 738 C CA . VAL A 1 93 ? 0.279 4.387 6.477 1.00 96.75 93 VAL A CA 1
ATOM 739 C C . VAL A 1 93 ? 0.492 4.449 4.965 1.00 96.75 93 VAL A C 1
ATOM 741 O O . VAL A 1 93 ? 1.602 4.202 4.497 1.00 96.75 93 VAL A O 1
ATOM 744 N N . ILE A 1 94 ? -0.547 4.749 4.186 1.00 96.44 94 ILE A N 1
ATOM 745 C CA . ILE A 1 94 ? -0.413 4.863 2.733 1.00 96.44 94 ILE A CA 1
ATOM 746 C C . ILE A 1 94 ? 0.349 6.136 2.361 1.00 96.44 94 ILE A C 1
ATOM 748 O O . ILE A 1 94 ? 1.316 6.040 1.611 1.00 96.44 94 ILE A O 1
ATOM 752 N N . GLN A 1 95 ? -0.036 7.290 2.910 1.00 94.88 95 GLN A N 1
ATOM 753 C CA . GLN A 1 95 ? 0.582 8.590 2.630 1.00 94.88 95 GLN A CA 1
ATOM 754 C C . GLN A 1 95 ? 2.075 8.612 2.936 1.00 94.88 95 GLN A C 1
ATOM 756 O O . GLN A 1 95 ? 2.857 9.016 2.080 1.00 94.88 95 GLN A O 1
ATOM 761 N N . ASP A 1 96 ? 2.469 8.062 4.084 1.00 94.62 96 ASP A N 1
ATOM 762 C CA . ASP A 1 96 ? 3.865 7.930 4.509 1.00 94.62 96 ASP A CA 1
ATOM 763 C C . ASP A 1 96 ? 4.710 7.061 3.543 1.00 94.62 96 ASP A C 1
ATOM 765 O O . ASP A 1 96 ? 5.918 6.921 3.740 1.00 94.62 96 ASP A O 1
ATOM 769 N N . GLY A 1 97 ? 4.089 6.376 2.573 1.00 94.06 97 GLY A N 1
ATOM 770 C CA . GLY A 1 97 ? 4.749 5.524 1.579 1.00 94.06 97 GLY A CA 1
ATOM 771 C C . GLY A 1 97 ? 4.542 5.969 0.129 1.00 94.06 97 GLY A C 1
ATOM 772 O O . GLY A 1 97 ? 5.053 5.320 -0.783 1.00 94.06 97 GLY A O 1
ATOM 773 N N . LEU A 1 98 ? 3.798 7.054 -0.119 1.00 94.25 98 LEU A N 1
ATOM 774 C CA . LEU A 1 98 ? 3.500 7.493 -1.487 1.00 94.25 98 LEU A CA 1
ATOM 775 C C . LEU A 1 98 ? 4.734 8.030 -2.209 1.00 94.25 98 LEU A C 1
ATOM 777 O O . LEU A 1 98 ? 4.880 7.764 -3.397 1.00 94.25 98 LEU A O 1
ATOM 781 N N . ASP A 1 99 ? 5.621 8.747 -1.518 1.00 92.44 99 ASP A N 1
ATOM 782 C CA . ASP A 1 99 ? 6.821 9.326 -2.139 1.00 92.44 99 ASP A CA 1
ATOM 783 C C . ASP A 1 99 ? 7.792 8.237 -2.622 1.00 92.44 99 ASP A C 1
ATOM 785 O O . ASP A 1 99 ? 8.328 8.296 -3.730 1.00 92.44 99 ASP A O 1
ATOM 789 N N . GLU A 1 100 ? 7.977 7.185 -1.825 1.00 93.19 100 GLU A N 1
ATOM 790 C CA . GLU A 1 100 ? 8.786 6.030 -2.218 1.00 93.19 100 GLU A CA 1
ATOM 791 C C . GLU A 1 100 ? 8.116 5.258 -3.363 1.00 93.19 100 GLU A C 1
ATOM 793 O O . GLU A 1 100 ? 8.774 4.975 -4.360 1.00 93.19 100 GLU A O 1
ATOM 798 N N . LEU A 1 101 ? 6.796 5.026 -3.308 1.00 94.62 101 LEU A N 1
ATOM 799 C CA . LEU A 1 101 ? 6.060 4.431 -4.431 1.00 94.62 101 LEU A CA 1
ATOM 800 C C . LEU A 1 101 ? 6.197 5.269 -5.713 1.00 94.62 101 LEU A C 1
ATOM 802 O O . LEU A 1 101 ? 6.373 4.717 -6.796 1.00 94.62 101 LEU A O 1
ATOM 806 N N . HIS A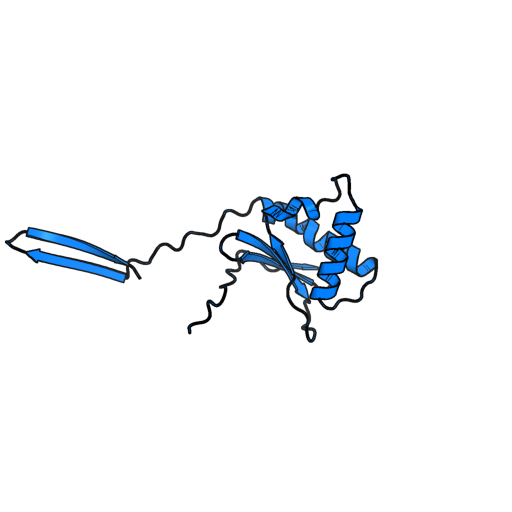 1 102 ? 6.136 6.598 -5.608 1.00 93.56 102 HIS A N 1
ATOM 807 C CA . HIS A 1 102 ? 6.267 7.503 -6.748 1.00 93.56 102 HIS A CA 1
ATOM 808 C C . HIS A 1 102 ? 7.638 7.390 -7.422 1.00 93.56 102 HIS A C 1
ATOM 810 O O . HIS A 1 102 ? 7.731 7.528 -8.638 1.00 93.56 102 HIS A O 1
ATOM 816 N N . THR A 1 103 ? 8.686 7.096 -6.653 1.00 92.44 103 THR A N 1
ATOM 817 C CA . THR A 1 103 ? 10.064 6.983 -7.155 1.00 92.44 103 THR A CA 1
ATOM 818 C C . THR A 1 103 ? 10.461 5.568 -7.567 1.00 92.44 103 THR A C 1
ATOM 820 O O . THR A 1 103 ? 11.541 5.386 -8.137 1.00 92.44 103 THR A O 1
ATOM 823 N N . MET A 1 104 ? 9.609 4.565 -7.331 1.00 91.56 104 MET A N 1
ATOM 824 C CA . MET A 1 104 ? 9.885 3.203 -7.774 1.00 91.56 104 MET A CA 1
ATOM 825 C C . MET A 1 104 ? 10.006 3.141 -9.304 1.00 91.56 104 MET A C 1
ATOM 827 O O . MET A 1 104 ? 9.120 3.628 -10.016 1.00 91.56 104 MET A O 1
ATOM 831 N N . PRO A 1 105 ? 11.075 2.521 -9.833 1.00 88.69 105 PRO A N 1
ATOM 832 C CA . PRO A 1 105 ? 11.184 2.266 -11.260 1.00 88.69 105 PRO A CA 1
ATOM 833 C C . PRO A 1 105 ? 10.173 1.188 -11.683 1.00 88.69 105 PRO A C 1
ATOM 835 O O . PRO A 1 105 ? 9.707 0.429 -10.838 1.00 88.69 105 PRO A O 1
ATOM 838 N N . PRO A 1 106 ? 9.872 1.047 -12.984 1.00 81.00 106 PRO A N 1
ATOM 839 C CA . PRO A 1 106 ? 9.147 -0.114 -13.494 1.00 81.00 106 PRO A CA 1
ATOM 840 C C . PRO A 1 106 ? 9.845 -1.427 -13.121 1.00 81.00 106 PRO A C 1
ATOM 842 O O . PRO A 1 106 ? 11.072 -1.449 -12.955 1.00 81.00 106 PRO A O 1
ATOM 845 N N . ALA A 1 107 ? 9.085 -2.526 -13.058 1.00 83.50 107 ALA A N 1
ATOM 846 C CA . ALA A 1 107 ? 9.648 -3.830 -12.731 1.00 83.50 107 ALA A CA 1
ATOM 847 C C . ALA A 1 107 ? 10.861 -4.161 -13.619 1.00 83.50 107 ALA A C 1
ATOM 849 O O . ALA A 1 107 ? 10.833 -3.913 -14.835 1.00 83.50 107 ALA A O 1
ATOM 850 N N . PRO A 1 108 ? 11.934 -4.741 -13.048 1.00 77.38 108 PRO A N 1
ATOM 851 C CA . PRO A 1 108 ? 13.047 -5.225 -13.841 1.00 77.38 108 PRO A CA 1
ATOM 852 C C . PRO A 1 108 ? 12.514 -6.191 -14.896 1.00 77.38 108 PRO A C 1
ATOM 854 O O . PRO A 1 108 ? 11.876 -7.188 -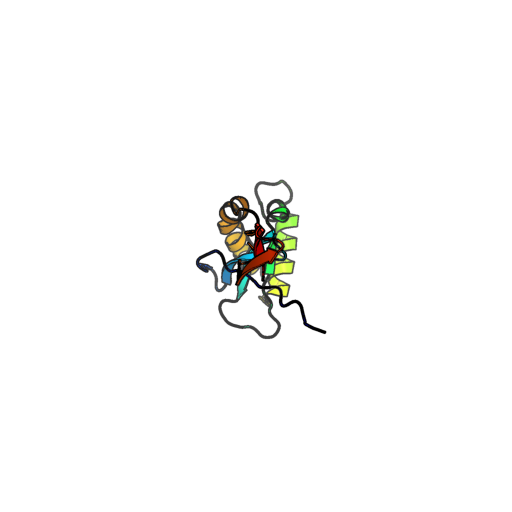14.568 1.00 77.38 108 PRO A O 1
ATOM 857 N N . LYS A 1 109 ? 12.773 -5.908 -16.175 1.00 72.81 109 LYS A N 1
ATOM 858 C CA . LYS A 1 109 ? 12.479 -6.877 -17.233 1.00 72.81 109 LYS A CA 1
ATOM 859 C C . LYS A 1 109 ? 13.256 -8.146 -16.907 1.00 72.81 109 LYS A C 1
ATOM 861 O O . LYS A 1 109 ? 14.477 -8.063 -16.750 1.00 72.81 109 LYS A O 1
ATOM 866 N N . GLU A 1 110 ? 12.571 -9.286 -16.816 1.00 65.44 110 GLU A N 1
ATOM 867 C CA . GLU A 1 110 ? 13.236 -10.582 -16.709 1.00 65.44 110 GLU A CA 1
ATOM 868 C C . GLU A 1 110 ? 14.227 -10.693 -17.868 1.00 65.44 110 GLU A C 1
ATOM 870 O O . GLU A 1 110 ? 13.864 -10.821 -19.041 1.00 65.44 110 GLU A O 1
ATOM 875 N N . LYS A 1 111 ? 15.516 -10.565 -17.552 1.00 58.22 111 LYS A N 1
ATOM 876 C CA . LYS A 1 111 ? 16.556 -10.928 -18.499 1.00 58.22 111 LYS A CA 1
ATOM 877 C C . LYS A 1 111 ? 16.485 -12.437 -18.565 1.00 58.22 111 LYS A C 1
ATOM 879 O O . LYS A 1 111 ? 16.845 -13.088 -17.588 1.00 58.22 111 LYS A O 1
ATOM 884 N N . ARG A 1 112 ? 16.011 -12.974 -19.691 1.00 59.28 112 ARG A N 1
ATOM 885 C CA . ARG A 1 112 ? 16.102 -14.413 -19.928 1.00 59.28 112 ARG A CA 1
ATOM 886 C C . ARG A 1 112 ? 17.532 -14.838 -19.648 1.00 59.28 112 ARG A C 1
ATOM 888 O O . ARG A 1 112 ? 18.472 -14.277 -20.222 1.00 59.28 112 ARG A O 1
ATOM 895 N N . GLN A 1 113 ? 17.693 -15.767 -18.721 1.00 61.84 113 GLN A N 1
ATOM 896 C CA . GLN A 1 113 ? 19.012 -16.246 -18.375 1.00 61.84 113 GLN A CA 1
ATOM 897 C C . GLN A 1 113 ? 19.536 -17.025 -19.579 1.00 61.84 113 GLN A C 1
ATOM 899 O O . GLN A 1 113 ? 18.852 -17.907 -20.101 1.00 61.84 113 GLN A O 1
ATOM 904 N N . VAL A 1 114 ? 20.734 -16.681 -20.055 1.00 68.44 114 VAL A N 1
ATOM 905 C CA . VAL A 1 114 ? 21.430 -17.542 -21.012 1.00 68.44 114 VAL A CA 1
ATOM 906 C C . VAL A 1 114 ? 21.777 -18.820 -20.256 1.00 68.44 114 VAL A C 1
ATOM 908 O O . VAL A 1 114 ? 22.585 -18.794 -19.330 1.00 68.44 114 VAL A O 1
ATOM 911 N N . VAL A 1 115 ? 21.121 -19.920 -20.614 1.00 79.19 115 VAL A N 1
ATOM 912 C CA . VAL A 1 115 ? 21.304 -21.236 -19.976 1.00 79.19 115 VAL A CA 1
ATOM 913 C C . VAL A 1 115 ? 22.257 -22.139 -20.740 1.00 79.19 115 VAL A C 1
ATOM 915 O O . VAL A 1 115 ? 22.630 -23.207 -20.265 1.00 79.19 115 VAL A O 1
ATOM 918 N N . GLY A 1 116 ? 22.685 -21.700 -21.916 1.00 76.81 116 GLY A N 1
ATOM 919 C CA . GLY A 1 116 ? 23.710 -22.366 -22.693 1.00 76.81 116 GLY A CA 1
ATOM 920 C C . GLY A 1 116 ? 24.016 -21.591 -23.962 1.00 76.81 116 GLY A C 1
ATOM 921 O O . GLY A 1 116 ? 23.289 -20.677 -24.344 1.00 76.81 116 GLY A O 1
ATOM 922 N N . ALA A 1 117 ? 25.086 -21.986 -24.633 1.00 76.62 117 ALA A N 1
ATOM 923 C CA . ALA A 1 117 ? 25.385 -21.542 -25.983 1.00 76.62 117 ALA A CA 1
ATOM 924 C C . ALA A 1 117 ? 25.369 -22.769 -26.893 1.00 76.62 117 ALA A C 1
ATOM 926 O O . ALA A 1 117 ? 25.998 -23.785 -26.590 1.00 76.62 117 ALA A O 1
ATOM 927 N N . LEU A 1 118 ? 24.626 -22.687 -27.994 1.00 78.25 118 LEU A N 1
ATOM 928 C CA . LEU A 1 118 ? 24.705 -23.666 -29.064 1.00 78.25 118 LEU A CA 1
ATOM 929 C C . LEU A 1 118 ? 25.854 -23.273 -29.980 1.00 78.25 118 LEU A C 1
ATOM 931 O O . LEU A 1 118 ? 25.813 -22.218 -30.614 1.00 78.25 118 LEU A O 1
ATOM 935 N N . GLU A 1 119 ? 26.833 -24.157 -30.106 1.00 85.25 119 GLU A N 1
ATOM 936 C CA . GLU A 1 119 ? 27.853 -24.041 -31.135 1.00 85.25 119 GLU A CA 1
ATOM 937 C C . GLU A 1 119 ? 27.634 -25.099 -32.208 1.00 85.25 119 GLU A C 1
ATOM 939 O O . GLU A 1 119 ? 27.620 -26.298 -31.933 1.00 85.25 119 GLU A O 1
ATOM 944 N N . VAL A 1 120 ? 27.474 -24.648 -33.449 1.00 80.38 120 VAL A N 1
ATOM 945 C CA . VAL A 1 120 ? 27.349 -25.523 -34.614 1.00 80.38 120 VAL A CA 1
ATOM 946 C C . VAL A 1 120 ? 28.542 -25.288 -35.520 1.00 80.38 120 VAL A C 1
ATOM 948 O O . VAL A 1 120 ? 28.832 -24.155 -35.904 1.00 80.38 120 VAL A O 1
ATOM 951 N N . ILE A 1 121 ? 29.223 -26.366 -35.893 1.00 82.75 121 ILE A N 1
ATOM 952 C CA . ILE A 1 121 ? 30.235 -26.339 -36.946 1.00 82.75 121 ILE A CA 1
ATOM 953 C C . ILE A 1 121 ? 29.602 -26.946 -38.194 1.00 82.75 121 ILE A C 1
ATOM 955 O O . ILE A 1 121 ? 29.247 -28.121 -38.205 1.00 82.75 121 ILE A O 1
ATOM 959 N N . ALA A 1 122 ? 29.463 -26.142 -39.245 1.00 73.94 122 ALA A N 1
ATOM 960 C CA . ALA A 1 122 ? 28.966 -26.586 -40.542 1.00 73.94 122 ALA A CA 1
ATOM 961 C C . ALA A 1 122 ? 29.888 -26.054 -41.642 1.00 73.94 122 ALA A C 1
ATOM 963 O O . ALA A 1 122 ? 30.215 -24.867 -41.666 1.00 73.94 122 ALA A O 1
ATOM 964 N N . ASN A 1 123 ? 30.330 -26.936 -42.545 1.00 80.69 123 ASN A N 1
ATOM 965 C CA . ASN A 1 123 ? 31.229 -26.606 -43.661 1.00 80.69 123 ASN A CA 1
ATOM 966 C C . ASN A 1 123 ? 32.506 -25.854 -43.227 1.00 80.69 123 ASN A C 1
ATOM 968 O O . ASN A 1 123 ? 32.921 -24.892 -43.868 1.00 80.69 123 ASN A O 1
ATOM 972 N N . GLY A 1 124 ? 33.100 -26.248 -42.094 1.00 85.12 124 GLY A N 1
ATOM 973 C CA . GLY A 1 124 ? 34.306 -25.613 -41.545 1.00 85.12 124 GLY A CA 1
ATOM 974 C C . GLY A 1 124 ? 34.085 -24.231 -40.914 1.00 85.12 124 GLY A C 1
ATOM 975 O O . GLY A 1 124 ? 35.044 -23.620 -40.447 1.00 85.12 124 GLY A O 1
ATOM 976 N N . ARG A 1 125 ? 32.842 -23.735 -40.857 1.00 68.69 125 ARG A N 1
ATOM 977 C CA . ARG A 1 125 ? 32.491 -22.451 -40.240 1.00 68.69 125 ARG A CA 1
ATOM 978 C C . ARG A 1 125 ? 31.746 -22.682 -38.927 1.00 68.69 125 ARG A C 1
ATOM 980 O O . ARG A 1 125 ? 30.809 -23.477 -38.868 1.00 68.69 125 ARG A O 1
ATOM 987 N N . ARG A 1 126 ? 32.181 -21.991 -37.870 1.00 80.31 126 ARG A N 1
ATOM 988 C CA . ARG A 1 126 ? 31.571 -22.049 -36.534 1.00 80.31 126 ARG A CA 1
ATOM 989 C C . ARG A 1 126 ? 30.488 -20.980 -36.414 1.00 80.31 126 ARG A C 1
ATOM 991 O O . ARG A 1 126 ? 30.735 -19.813 -36.712 1.00 80.31 126 ARG A O 1
ATOM 998 N N . PHE A 1 127 ? 29.314 -21.390 -35.958 1.00 77.25 127 PHE A N 1
ATOM 999 C CA . PHE A 1 127 ? 28.183 -20.533 -35.627 1.00 77.25 127 PHE A CA 1
ATOM 1000 C C . PHE A 1 127 ? 27.905 -20.674 -34.134 1.00 77.25 127 PHE A C 1
ATOM 1002 O O . PHE A 1 127 ? 27.853 -21.794 -33.631 1.00 77.25 127 PHE A O 1
ATOM 1009 N N . SER A 1 128 ? 27.734 -19.551 -33.441 1.00 81.62 128 SER A N 1
ATOM 1010 C CA . SER A 1 128 ? 27.348 -19.527 -32.030 1.00 81.62 128 SER A CA 1
ATOM 1011 C C . SER A 1 128 ? 25.995 -18.840 -31.885 1.00 81.62 128 SER A C 1
ATOM 1013 O O . SER A 1 128 ? 25.737 -17.833 -32.553 1.00 81.62 128 SER A O 1
ATOM 1015 N N . LYS A 1 129 ? 25.125 -19.400 -31.046 1.00 83.12 129 LYS A N 1
ATOM 1016 C CA . LYS A 1 129 ? 23.832 -18.814 -30.693 1.00 83.12 129 LYS A CA 1
ATOM 1017 C C . LYS A 1 129 ? 23.518 -19.073 -29.226 1.00 83.12 129 LYS A C 1
ATOM 1019 O O . LYS A 1 129 ? 23.525 -20.220 -28.785 1.00 83.12 129 LYS A O 1
ATOM 1024 N N . ASP A 1 130 ? 23.159 -18.018 -28.509 1.00 84.31 130 ASP A N 1
ATOM 1025 C CA . ASP A 1 130 ? 22.723 -18.119 -27.119 1.00 84.31 130 ASP A CA 1
ATOM 1026 C C . ASP A 1 130 ? 21.364 -18.830 -27.018 1.00 84.31 130 ASP A C 1
ATOM 1028 O O . ASP A 1 130 ? 20.431 -18.561 -27.787 1.00 84.31 130 ASP A O 1
ATOM 1032 N N . ILE A 1 131 ? 21.257 -19.744 -26.055 1.00 74.31 131 ILE A N 1
ATOM 1033 C CA . ILE A 1 131 ? 20.016 -20.401 -25.649 1.00 74.31 131 ILE A CA 1
ATOM 1034 C C . ILE A 1 131 ? 19.534 -19.723 -24.367 1.00 74.31 131 ILE A C 1
ATOM 1036 O O . ILE A 1 131 ? 20.254 -19.655 -23.371 1.00 74.31 131 ILE A O 1
ATOM 1040 N N . TYR A 1 132 ? 18.296 -19.246 -24.400 1.00 75.81 132 TYR A N 1
ATOM 1041 C CA . TYR A 1 132 ? 17.649 -18.525 -23.310 1.00 75.81 132 TYR A CA 1
ATOM 1042 C C . TYR A 1 132 ? 16.610 -19.426 -22.620 1.00 75.81 132 TYR A C 1
ATOM 1044 O O . TYR A 1 132 ? 15.896 -20.141 -23.327 1.00 75.81 132 TYR A O 1
ATOM 1052 N N . GLN A 1 133 ? 16.525 -19.380 -21.284 1.00 57.47 133 GLN A N 1
ATOM 1053 C CA . GLN A 1 133 ? 15.443 -19.986 -20.482 1.00 57.47 133 GLN A CA 1
ATOM 1054 C C . GLN A 1 133 ? 14.300 -18.998 -20.252 1.00 57.47 133 GLN A C 1
ATOM 1056 O O . GLN A 1 133 ? 14.584 -17.780 -20.146 1.00 57.47 133 GLN A O 1
#

Radius of gyration: 21.54 Å; chains: 1; bounding box: 49×46×57 Å

Secondary structure (DSSP, 8-state):
--------EE-S--EEETTEEEEEEEETTEEEEEEEESS--TT---EEEEGGGGGGG-TTSS-HHHHHHHHHHHHHHTT----HHHHHHHHHHHHTTHHHHHHPPPPPP----EEEEEEEEETTEEEEEEEE-

Foldseek 3Di:
DDDPPQDFDFPDDWDDFPQKTWTWTDGVQFIWIWIEGVDDDPQADIDIDTLVNLVQLDPVDPCPVSLQVVLQVRCVNRVHDNDPVSSVRSSVVSNVCNVVSNPDDTHDDPPFDQPDWDWDQDPNDIDIDTDGD